Protein AF-A0A838MJJ7-F1 (afdb_monomer)

Sequence (107 aa):
MSKPLKLILILLTFGLLSLLSFNSALAAASSDAIAIRVIPNTEH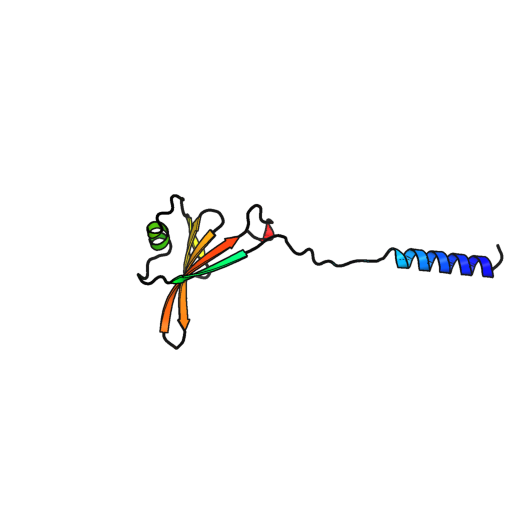YSAARWYAEQGFSGSPQSLIVDGYEAVRDGRTVYVNAANIADNNLYVNIYLISYNQDPEQATI

pLDDT: mean 88.51, std 13.78, range [54.22, 98.81]

Secondary structure (DSSP, 8-state):
--HHHHHHHHHHHHHHHHHT-------------EEEEEEE-TT---HHHHHHHTT--S-PEEEEETTEEEEEETTEEEEEEEEEETTEEEEEEEEEEE-SS--TTT-

Nearest PDB structures (foldseek):
  7ycx-assembly1_K  TM=5.211E-01  e=1.151E-01  Homo sapiens
  4yom-assembly1_A  TM=3.850E-01  e=1.589E+00  Mus musculus
  6l7w-assembly2_B  TM=3.581E-01  e=3.105E+00  Trypanosoma cruzi strain CL Brener
  6l7y-assembly1_A  TM=3.370E-01  e=4.341E+00  Trypanosoma cruzi strain CL Brener

Solvent-accessible surface area (backbone atoms only — not comparable to full-atom values): 6575 Å² total; per-residue (Å²): 133,60,74,70,60,56,53,54,52,53,52,52,52,53,53,56,55,58,73,71,62,78,78,75,81,67,73,80,74,70,89,66,47,77,49,77,48,81,42,82,32,90,83,66,54,55,28,64,55,49,50,56,75,70,69,63,89,74,81,65,42,80,49,74,55,97,87,27,50,21,25,34,46,91,60,33,36,35,33,38,40,80,43,78,56,95,94,38,83,45,46,29,34,38,38,42,33,51,51,84,88,58,57,81,90,78,110

Radius of gyration: 27.96 Å; Cα contacts (8 Å, |Δi|>4): 138; chains: 1; bounding box: 74×37×60 Å

Mean predicted aligned error: 10.83 Å

Structure (mmCIF, N/CA/C/O backbone):
data_AF-A0A838MJJ7-F1
#
_entry.id   AF-A0A838MJJ7-F1
#
loop_
_atom_site.group_PDB
_atom_site.id
_atom_site.type_symbol
_atom_site.label_atom_id
_atom_site.label_alt_id
_atom_site.label_comp_id
_atom_site.label_asym_id
_atom_site.label_entity_id
_atom_site.label_seq_id
_atom_site.pdbx_PDB_ins_code
_atom_site.Cartn_x
_atom_site.Cartn_y
_atom_site.Cartn_z
_atom_site.occupancy
_atom_site.B_iso_or_equiv
_atom_site.auth_seq_id
_atom_site.auth_comp_id
_atom_site.auth_asym_id
_atom_site.auth_atom_id
_atom_site.pdbx_PDB_model_num
ATOM 1 N N . MET A 1 1 ? -60.020 -17.316 42.723 1.00 60.31 1 MET A N 1
ATOM 2 C CA . MET A 1 1 ? -59.820 -17.137 41.266 1.00 60.31 1 MET A CA 1
ATOM 3 C C . MET A 1 1 ? -60.220 -18.420 40.550 1.00 60.31 1 MET A C 1
ATOM 5 O O . MET A 1 1 ? -59.687 -19.468 40.903 1.00 60.31 1 MET A O 1
ATOM 9 N N . SER A 1 2 ? -61.183 -18.368 39.626 1.00 76.19 2 SER A N 1
ATOM 10 C CA . SER A 1 2 ? -61.658 -19.558 38.908 1.00 76.19 2 SER A CA 1
ATOM 11 C C . SER A 1 2 ? -60.554 -20.102 37.986 1.00 76.19 2 SER A C 1
ATOM 13 O O . SER A 1 2 ? -59.749 -19.339 37.452 1.00 76.19 2 SER A O 1
ATOM 15 N N . LYS A 1 3 ? -60.486 -21.431 37.817 1.00 73.50 3 LYS A N 1
ATOM 16 C CA . LYS A 1 3 ? -59.509 -22.105 36.939 1.00 73.50 3 LYS A CA 1
ATOM 17 C C . LYS A 1 3 ? -59.355 -21.467 35.538 1.00 73.50 3 LYS A C 1
ATOM 19 O O . LYS A 1 3 ? -58.205 -21.309 35.132 1.00 73.50 3 LYS A O 1
ATOM 24 N N . PRO A 1 4 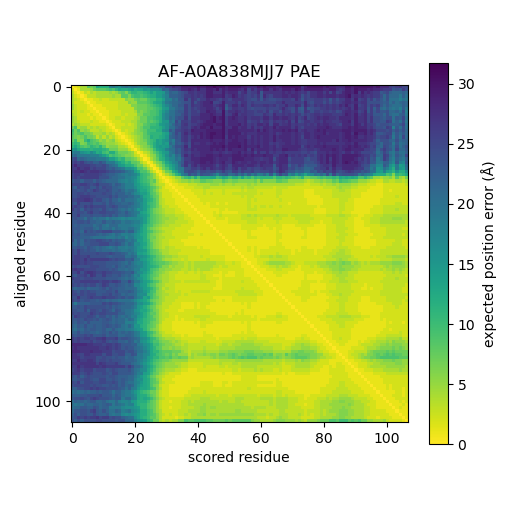? -60.420 -21.031 34.829 1.00 77.19 4 PRO A N 1
ATOM 25 C CA . PRO A 1 4 ? -60.253 -20.403 33.513 1.00 77.19 4 PRO A CA 1
ATOM 26 C C . PRO A 1 4 ? -59.538 -19.046 33.573 1.00 77.19 4 PRO A C 1
ATOM 28 O O . PRO A 1 4 ? -58.768 -18.719 32.675 1.00 77.19 4 PRO A O 1
ATOM 31 N N . LEU A 1 5 ? -59.713 -18.280 34.655 1.00 75.38 5 LEU A N 1
ATOM 32 C CA . LEU A 1 5 ? -59.125 -16.945 34.783 1.00 75.38 5 LEU A CA 1
ATOM 33 C C . LEU A 1 5 ? -57.603 -16.997 35.002 1.00 75.38 5 LEU A C 1
ATOM 35 O O . LEU A 1 5 ? -56.878 -16.130 34.525 1.00 75.38 5 LEU A O 1
ATOM 39 N N . LYS A 1 6 ? -57.099 -18.051 35.663 1.00 75.56 6 LYS A N 1
ATOM 40 C CA . LYS A 1 6 ? -55.650 -18.289 35.795 1.00 75.56 6 LYS A CA 1
ATOM 41 C C . LYS A 1 6 ? -55.005 -18.667 34.460 1.00 75.56 6 LYS A C 1
ATOM 43 O O . LYS A 1 6 ? -53.897 -18.225 34.186 1.00 75.56 6 LYS A O 1
ATOM 48 N N . LEU A 1 7 ? -55.696 -19.457 33.636 1.00 75.38 7 LEU A N 1
ATOM 49 C CA . LEU A 1 7 ? -55.178 -19.914 32.345 1.00 75.38 7 LEU A CA 1
ATOM 50 C C . LEU A 1 7 ? -55.050 -18.756 31.344 1.00 75.38 7 LEU A C 1
ATOM 52 O O . LEU A 1 7 ? -54.034 -18.638 30.666 1.00 75.38 7 LEU A O 1
ATOM 56 N N . ILE A 1 8 ? -56.044 -17.864 31.318 1.00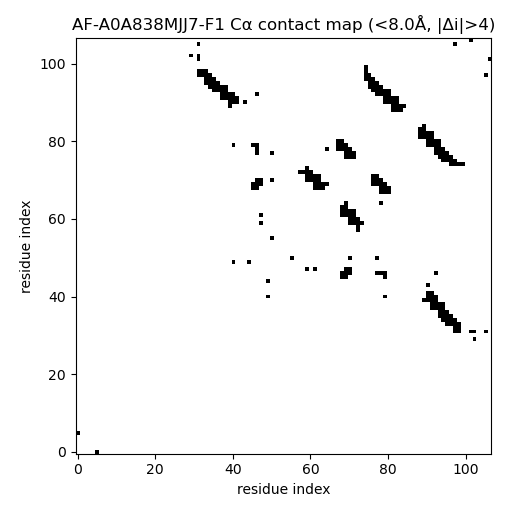 78.44 8 ILE A N 1
ATOM 57 C CA . ILE A 1 8 ? -56.029 -16.652 30.487 1.00 78.44 8 ILE A CA 1
ATOM 58 C C . ILE A 1 8 ? -54.895 -15.712 30.905 1.00 78.44 8 ILE A C 1
ATOM 60 O O . ILE A 1 8 ? -54.185 -15.195 30.048 1.00 78.44 8 ILE A O 1
ATOM 64 N N . LEU A 1 9 ? -54.681 -15.530 32.213 1.00 74.50 9 LEU A N 1
ATOM 65 C CA . LEU A 1 9 ? -53.610 -14.671 32.713 1.00 74.50 9 LEU A CA 1
ATOM 66 C C . LEU A 1 9 ? -52.222 -15.223 32.355 1.00 74.50 9 LEU A C 1
ATOM 68 O O . LEU A 1 9 ? -51.368 -14.460 31.920 1.00 74.50 9 LEU A O 1
ATOM 72 N N . ILE A 1 10 ? -52.024 -16.542 32.461 1.00 78.38 10 ILE A N 1
ATOM 73 C CA . ILE A 1 10 ? -50.769 -17.207 32.079 1.00 78.38 10 ILE A CA 1
ATOM 74 C C . ILE A 1 10 ? -50.495 -17.028 30.579 1.00 78.38 10 ILE A C 1
ATOM 76 O O . ILE A 1 10 ? -49.385 -16.653 30.206 1.00 78.38 10 ILE A O 1
ATOM 80 N N . LEU A 1 11 ? -51.505 -17.219 29.725 1.00 76.75 1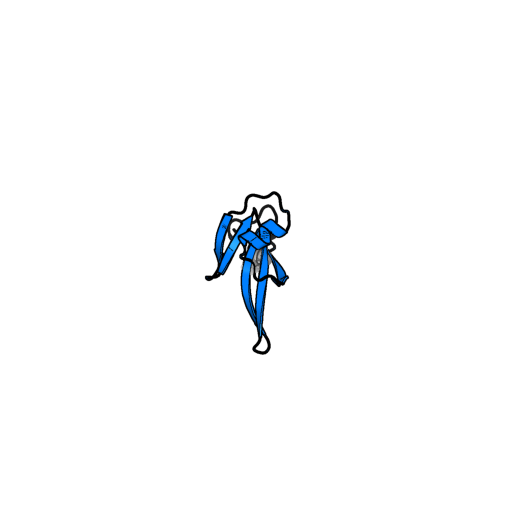1 LEU A N 1
ATOM 81 C CA . LEU A 1 11 ? -51.378 -17.037 28.274 1.00 76.75 11 LEU A CA 1
ATOM 82 C C . LEU A 1 11 ? -51.085 -15.578 27.890 1.00 76.75 11 LEU A C 1
ATOM 84 O O . LEU A 1 11 ? -50.242 -15.338 27.030 1.00 76.75 11 LEU A O 1
ATOM 88 N N . LEU A 1 12 ? -51.710 -14.607 28.564 1.00 77.44 12 LEU A N 1
ATOM 89 C CA . LEU A 1 12 ? -51.427 -13.178 28.381 1.00 77.44 12 LEU A CA 1
ATOM 90 C C . LEU A 1 12 ? -50.001 -12.820 28.803 1.00 77.44 12 LEU A C 1
ATOM 92 O O . LEU A 1 12 ? -49.315 -12.108 28.076 1.00 77.44 12 LEU A O 1
ATOM 96 N N . THR A 1 13 ? -49.526 -13.344 29.936 1.00 67.62 13 THR A N 1
ATOM 97 C CA . THR A 1 13 ? -48.148 -13.104 30.382 1.00 67.62 13 THR A CA 1
ATOM 98 C C . THR A 1 13 ? -47.119 -13.759 29.469 1.00 67.62 13 THR A C 1
ATOM 100 O O . THR A 1 13 ? -46.089 -13.153 29.202 1.00 67.62 13 THR A O 1
ATOM 103 N N . PHE A 1 14 ? -47.404 -14.952 28.937 1.00 64.88 14 PHE A N 1
ATOM 104 C CA . PHE A 1 14 ? -46.504 -15.656 28.022 1.00 64.88 14 PHE A CA 1
ATOM 105 C C . PHE A 1 14 ? -46.462 -14.979 26.643 1.00 64.88 14 PHE A C 1
ATOM 107 O O . PHE A 1 14 ? -45.389 -14.803 26.070 1.00 64.88 14 PHE A O 1
ATOM 114 N N . GLY A 1 15 ? -47.615 -14.510 26.151 1.00 67.06 15 GLY A N 1
ATOM 115 C CA . GLY A 1 15 ? -47.716 -13.702 24.935 1.00 67.06 15 GLY A CA 1
ATOM 116 C C . GLY A 1 15 ? -46.989 -12.360 25.061 1.00 67.06 15 GLY A C 1
ATOM 117 O O . GLY A 1 15 ? -46.223 -11.992 24.172 1.00 67.06 15 GLY A O 1
ATOM 118 N N . LEU A 1 16 ? -47.136 -11.667 26.195 1.00 65.62 16 LEU A N 1
ATOM 119 C CA . LEU A 1 16 ? -46.456 -10.395 26.453 1.00 65.62 16 LEU A CA 1
ATOM 120 C C . LEU A 1 16 ? -44.931 -10.561 26.599 1.00 65.62 16 LEU A C 1
ATOM 122 O O . LEU A 1 16 ? -44.184 -9.722 26.104 1.00 65.62 16 LEU A O 1
ATOM 126 N N . LEU A 1 17 ? -44.459 -11.662 27.200 1.00 60.56 17 LEU A N 1
ATOM 127 C CA . LEU A 1 17 ? -43.025 -11.981 27.288 1.00 60.56 17 LEU A CA 1
ATOM 128 C C . LEU A 1 17 ? -42.419 -12.315 25.913 1.00 60.56 17 LEU A C 1
ATOM 130 O O . LEU A 1 17 ? -41.278 -11.951 25.630 1.00 60.56 17 LEU A O 1
ATOM 134 N N . SER A 1 18 ? -43.190 -12.972 25.039 1.00 61.41 18 SER A N 1
ATOM 135 C CA . SER A 1 18 ? -42.743 -13.323 23.684 1.00 61.41 18 SER A CA 1
ATOM 136 C C . SER A 1 18 ? -42.612 -12.114 22.747 1.00 61.41 18 SER A C 1
ATOM 138 O O . SER A 1 18 ? -41.732 -12.102 21.891 1.00 61.41 18 SER A O 1
ATOM 140 N N . LEU A 1 19 ? -43.408 -11.056 22.955 1.00 57.50 19 LEU A N 1
ATOM 141 C CA . LEU A 1 19 ? -43.338 -9.808 22.179 1.00 57.50 19 LEU A CA 1
ATOM 142 C C . LEU A 1 19 ? -42.149 -8.907 22.563 1.00 57.50 19 LEU A C 1
ATOM 144 O O . LEU A 1 19 ? -41.795 -8.012 21.800 1.00 57.50 19 LEU A O 1
ATOM 148 N N . LEU A 1 20 ? -41.514 -9.147 23.715 1.00 58.97 20 LEU A N 1
ATOM 149 C CA . LEU A 1 20 ? -40.327 -8.411 24.177 1.00 58.97 20 LEU A CA 1
ATOM 150 C C . LEU A 1 20 ? -39.004 -9.016 23.675 1.00 58.97 20 LEU A C 1
ATOM 152 O O . LEU A 1 20 ? -37.941 -8.460 23.932 1.00 58.97 20 LEU A O 1
ATOM 156 N N . SER A 1 21 ? -39.053 -10.139 22.954 1.00 60.41 21 SER A N 1
ATOM 157 C CA . SER A 1 21 ? -37.870 -10.896 22.526 1.00 60.41 21 SER A CA 1
ATOM 158 C C . SER A 1 21 ? -37.553 -10.699 21.039 1.00 60.41 21 SER A C 1
ATOM 160 O O . SER A 1 21 ? -37.317 -11.662 20.314 1.00 60.41 21 SER A O 1
ATOM 162 N N . PHE A 1 22 ? -37.532 -9.453 20.560 1.00 60.00 22 PHE A N 1
ATOM 163 C CA . PHE A 1 22 ? -36.905 -9.135 19.274 1.00 60.00 22 PHE A CA 1
ATOM 164 C C . PHE A 1 22 ? -35.399 -8.970 19.484 1.00 60.00 22 PHE A C 1
ATOM 166 O O . PHE A 1 22 ? -34.885 -7.863 19.620 1.00 60.00 22 PHE A O 1
ATOM 173 N N . ASN A 1 23 ? -34.678 -10.092 19.517 1.00 61.12 23 ASN A N 1
ATOM 174 C CA . ASN A 1 23 ? -33.231 -10.070 19.335 1.00 61.12 23 ASN A CA 1
ATOM 175 C C . ASN A 1 23 ? -32.946 -9.830 17.854 1.00 61.12 23 ASN A C 1
ATOM 177 O O . ASN A 1 23 ? -32.777 -10.766 17.072 1.00 61.12 23 ASN A O 1
ATOM 181 N N . SER A 1 24 ? -32.907 -8.562 17.461 1.00 61.12 24 SER A N 1
ATOM 182 C CA . SER A 1 24 ? -32.247 -8.170 16.225 1.00 61.12 24 SER A CA 1
ATOM 183 C C . SER A 1 24 ? -30.762 -8.464 16.413 1.00 61.12 24 SER A C 1
ATOM 185 O O . SER A 1 24 ? -30.034 -7.648 16.974 1.00 61.12 24 SER A O 1
ATOM 187 N N . ALA A 1 25 ? -30.301 -9.633 15.971 1.00 61.03 25 ALA A N 1
ATOM 188 C CA . ALA A 1 25 ? -28.884 -9.865 15.728 1.00 61.03 25 ALA A CA 1
ATOM 189 C C . ALA A 1 25 ? -28.474 -9.015 14.516 1.00 61.03 25 ALA A C 1
ATOM 191 O O . ALA A 1 25 ? -28.256 -9.515 13.416 1.00 61.03 25 ALA A O 1
ATOM 192 N N . LEU A 1 26 ? -28.440 -7.696 14.705 1.00 58.38 26 LEU A N 1
ATOM 193 C CA . LEU A 1 26 ? -27.648 -6.823 13.867 1.00 58.38 26 LEU A CA 1
ATOM 194 C C . LEU A 1 26 ? -26.217 -7.250 14.165 1.00 58.38 26 LEU A C 1
ATOM 196 O O . LEU A 1 26 ? -25.697 -6.949 15.239 1.00 58.38 26 LEU A O 1
ATOM 200 N N . ALA A 1 27 ? -25.599 -8.011 13.259 1.00 54.22 27 ALA A N 1
ATOM 201 C CA . ALA A 1 27 ? -24.148 -8.016 13.197 1.00 54.22 27 ALA A CA 1
ATOM 202 C C . ALA A 1 27 ? -23.746 -6.541 13.259 1.00 54.22 27 ALA A C 1
ATOM 204 O O . ALA A 1 27 ? -24.222 -5.757 12.433 1.00 54.22 27 ALA A O 1
ATOM 205 N N . ALA A 1 28 ? -23.015 -6.142 14.301 1.00 58.47 28 ALA A N 1
ATOM 206 C CA . ALA A 1 28 ? -22.532 -4.780 14.399 1.00 58.47 28 ALA A CA 1
ATOM 207 C C . AL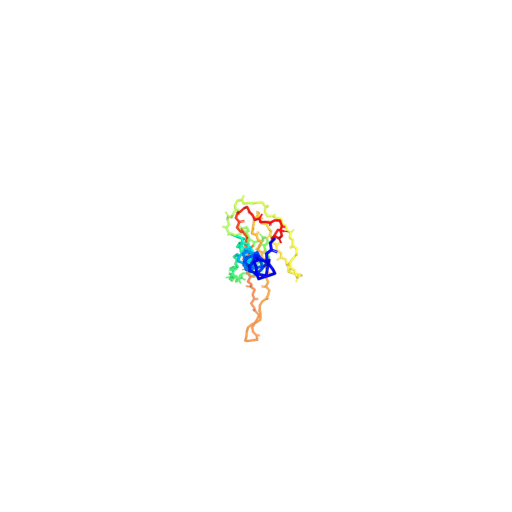A A 1 28 ? -21.638 -4.585 13.177 1.00 58.47 28 ALA A C 1
ATOM 209 O O . ALA A 1 28 ? -20.533 -5.119 13.119 1.00 58.47 28 ALA A O 1
ATOM 210 N N . ALA A 1 29 ? -22.180 -3.946 12.142 1.00 72.44 29 ALA A N 1
ATOM 211 C CA . ALA A 1 29 ? -21.398 -3.553 10.996 1.00 72.44 29 ALA A CA 1
ATOM 212 C C . ALA A 1 29 ? -20.388 -2.559 11.558 1.00 72.44 29 ALA A C 1
ATOM 214 O O . ALA A 1 29 ? -20.783 -1.477 11.996 1.00 72.44 29 ALA A O 1
ATOM 215 N N . SER A 1 30 ? -19.127 -2.983 11.651 1.00 84.06 30 SER A N 1
ATOM 216 C CA . SER A 1 30 ? -18.048 -2.078 12.021 1.00 84.06 30 SER A CA 1
ATOM 217 C C . SER A 1 30 ? -18.124 -0.860 11.105 1.00 84.06 30 SER A C 1
ATOM 219 O O . SER A 1 30 ? -18.393 -0.988 9.906 1.00 84.06 30 SER A O 1
ATOM 221 N N . SER A 1 31 ? -17.940 0.326 11.680 1.00 88.94 31 SER A N 1
ATOM 222 C CA . SER A 1 31 ? -17.849 1.559 10.896 1.00 88.94 31 SER A CA 1
ATOM 223 C C . SER A 1 31 ? -16.518 1.683 10.158 1.00 88.94 31 SER A C 1
ATOM 225 O O . SER A 1 31 ? -16.345 2.620 9.376 1.00 88.94 31 SER A O 1
ATOM 227 N N . ASP A 1 32 ? -15.584 0.769 10.416 1.00 94.69 32 ASP A N 1
ATOM 228 C CA . ASP A 1 32 ? -14.269 0.801 9.810 1.00 94.69 32 ASP A CA 1
ATOM 229 C C . ASP A 1 32 ? -14.323 0.522 8.313 1.00 94.69 32 ASP A C 1
ATOM 231 O O . ASP A 1 32 ? -15.129 -0.255 7.795 1.00 94.69 32 ASP A O 1
ATOM 235 N N . ALA A 1 33 ? -13.413 1.176 7.605 1.00 94.81 33 ALA A N 1
ATOM 236 C CA . ALA A 1 33 ? -13.260 1.061 6.173 1.00 94.81 33 ALA A CA 1
ATOM 237 C C . ALA A 1 33 ? -11.789 0.853 5.832 1.00 94.81 33 ALA A C 1
ATOM 239 O O . ALA A 1 33 ? -10.918 1.581 6.309 1.00 94.81 33 ALA A O 1
ATOM 240 N N . ILE A 1 34 ? -11.539 -0.103 4.940 1.00 96.12 34 ILE A N 1
ATOM 241 C CA . ILE A 1 34 ? -10.227 -0.345 4.343 1.00 96.12 34 ILE A CA 1
ATOM 242 C C . ILE A 1 34 ? -10.305 0.022 2.864 1.00 96.12 34 ILE A C 1
ATOM 244 O O . ILE A 1 34 ? -11.156 -0.485 2.131 1.00 96.12 34 ILE A O 1
ATOM 248 N N . ALA A 1 35 ? -9.406 0.893 2.417 1.00 97.69 35 ALA A N 1
ATOM 249 C CA . ALA A 1 35 ? -9.228 1.219 1.012 1.00 97.69 35 ALA A CA 1
ATOM 250 C C . ALA A 1 35 ? -7.999 0.496 0.455 1.00 97.69 35 ALA A C 1
ATOM 252 O O . ALA A 1 35 ? -6.946 0.446 1.093 1.00 97.69 35 ALA A O 1
ATOM 253 N N . ILE A 1 36 ? -8.133 -0.035 -0.763 1.00 97.69 36 ILE A N 1
ATOM 254 C CA . ILE A 1 36 ? -7.035 -0.654 -1.506 1.00 97.69 36 ILE A CA 1
ATOM 255 C C . ILE A 1 36 ? -6.942 0.001 -2.879 1.00 97.69 36 ILE A C 1
ATOM 257 O O . ILE A 1 36 ? -7.928 0.075 -3.614 1.00 97.69 36 ILE A O 1
ATOM 261 N N . ARG A 1 37 ? -5.742 0.452 -3.242 1.00 97.94 37 ARG A N 1
ATOM 262 C CA . ARG A 1 37 ? -5.423 0.949 -4.583 1.00 97.94 37 ARG A CA 1
ATOM 263 C C . ARG A 1 37 ? -4.158 0.276 -5.095 1.00 97.94 37 ARG A C 1
ATOM 265 O O . ARG A 1 37 ? -3.174 0.184 -4.372 1.00 97.94 37 ARG A O 1
ATOM 272 N N . VAL A 1 38 ? -4.178 -0.141 -6.356 1.00 97.38 38 VAL A N 1
ATOM 273 C CA . VAL A 1 38 ? -3.013 -0.708 -7.046 1.00 97.38 38 VAL A CA 1
ATOM 274 C C . VAL A 1 38 ? -2.486 0.326 -8.033 1.00 97.38 38 VAL A C 1
ATOM 276 O O . VAL A 1 38 ? -3.258 0.888 -8.813 1.00 97.38 38 VAL A O 1
ATOM 279 N N . ILE A 1 39 ? -1.187 0.610 -7.971 1.00 97.50 39 ILE A N 1
ATOM 280 C CA . ILE A 1 39 ? -0.514 1.569 -8.850 1.00 97.50 39 ILE A CA 1
ATOM 281 C C . ILE A 1 39 ? 0.693 0.882 -9.501 1.00 97.50 39 ILE A C 1
ATOM 283 O O . ILE A 1 39 ? 1.437 0.203 -8.793 1.00 97.50 39 ILE A O 1
ATOM 287 N N . PRO A 1 40 ? 0.933 1.070 -10.811 1.00 96.81 40 PRO A N 1
ATOM 288 C CA . PRO A 1 40 ? 2.135 0.564 -11.463 1.00 96.81 40 PRO A CA 1
ATOM 289 C C . PRO A 1 40 ? 3.425 1.070 -10.814 1.00 96.81 40 PRO A C 1
ATOM 291 O O . PRO A 1 40 ? 3.546 2.248 -10.475 1.00 96.81 40 PRO A O 1
ATOM 294 N N . ASN A 1 41 ? 4.414 0.185 -10.706 1.00 97.56 41 ASN A N 1
ATOM 295 C CA . ASN A 1 41 ? 5.785 0.517 -10.334 1.00 97.56 41 ASN A CA 1
ATOM 296 C C . ASN A 1 41 ? 6.703 0.293 -11.545 1.00 97.56 41 ASN A C 1
ATOM 298 O O . ASN A 1 41 ? 7.494 -0.648 -11.570 1.00 97.56 41 ASN A O 1
ATOM 302 N N . THR A 1 42 ? 6.539 1.116 -12.587 1.00 95.00 42 THR A N 1
ATOM 303 C CA . THR A 1 42 ? 7.204 0.930 -13.894 1.00 95.00 42 THR A CA 1
ATOM 304 C C . THR A 1 42 ? 8.724 0.957 -13.806 1.00 95.00 42 THR A C 1
ATOM 306 O O . THR A 1 42 ? 9.390 0.251 -14.551 1.00 95.00 42 THR A O 1
ATOM 309 N N . GLU A 1 43 ? 9.264 1.722 -12.859 1.00 96.88 43 GLU A N 1
ATOM 310 C CA . GLU A 1 43 ? 10.706 1.833 -12.622 1.00 96.88 43 GLU A CA 1
ATOM 311 C C . GLU A 1 43 ? 11.249 0.740 -11.688 1.00 96.88 43 GLU A C 1
ATOM 313 O O . GLU A 1 43 ? 12.434 0.735 -11.354 1.00 96.88 43 GLU A O 1
ATOM 318 N N . HIS A 1 44 ? 10.387 -0.180 -11.237 1.00 96.06 44 HIS A N 1
ATOM 319 C CA . HIS A 1 44 ? 10.730 -1.284 -10.338 1.00 96.06 44 HIS A CA 1
ATOM 320 C C . HIS A 1 44 ? 11.424 -0.831 -9.042 1.00 96.06 44 HIS A C 1
ATOM 322 O O . HIS A 1 44 ? 12.306 -1.508 -8.510 1.00 96.06 44 HIS A O 1
ATOM 328 N N . TYR A 1 45 ? 11.035 0.330 -8.517 1.00 97.94 45 TYR A N 1
ATOM 329 C CA . TYR A 1 45 ? 11.606 0.874 -7.291 1.00 97.94 45 TYR A CA 1
ATOM 330 C C . TYR A 1 45 ? 11.266 0.016 -6.070 1.00 97.94 45 TYR A C 1
ATOM 332 O O . TYR A 1 45 ? 10.209 -0.606 -6.007 1.00 97.94 45 TYR A O 1
ATOM 340 N N . SER A 1 46 ? 12.133 0.021 -5.054 1.00 97.81 46 SER A N 1
ATOM 341 C CA . SER A 1 46 ? 11.741 -0.475 -3.729 1.00 97.81 46 SER A CA 1
ATOM 342 C C . SER A 1 46 ? 10.596 0.372 -3.165 1.00 97.81 46 SER A C 1
ATOM 344 O O . SER A 1 46 ? 10.411 1.522 -3.573 1.00 97.81 46 SER A O 1
ATOM 346 N N . ALA A 1 47 ? 9.853 -0.152 -2.186 1.00 98.44 47 ALA A N 1
ATOM 347 C CA . ALA A 1 47 ? 8.739 0.580 -1.575 1.00 98.44 47 ALA A CA 1
ATOM 348 C C . ALA A 1 47 ? 9.178 1.945 -1.011 1.00 98.44 47 ALA A C 1
ATOM 350 O O . ALA A 1 47 ? 8.525 2.961 -1.249 1.00 98.44 47 ALA A O 1
ATOM 351 N N . ALA A 1 48 ? 10.326 1.984 -0.324 1.00 98.19 48 ALA A N 1
ATOM 352 C CA . ALA A 1 48 ? 10.874 3.211 0.249 1.00 98.19 48 ALA A CA 1
ATOM 353 C C . ALA A 1 48 ? 11.270 4.236 -0.823 1.00 98.19 48 ALA A C 1
ATOM 355 O O . ALA A 1 48 ? 10.976 5.423 -0.678 1.00 98.19 48 ALA A O 1
ATOM 356 N N . ARG A 1 49 ? 11.897 3.786 -1.919 1.00 98.19 49 ARG A N 1
ATOM 357 C CA . ARG A 1 49 ? 12.246 4.678 -3.028 1.00 98.19 49 ARG A CA 1
ATOM 358 C C . ARG A 1 49 ? 10.994 5.188 -3.733 1.00 98.19 49 ARG A C 1
ATOM 360 O O . ARG A 1 49 ? 10.878 6.389 -3.923 1.00 98.19 49 ARG A O 1
ATOM 367 N N . TRP A 1 50 ? 10.046 4.312 -4.067 1.00 98.38 50 TRP A N 1
ATOM 368 C CA . TRP A 1 50 ? 8.796 4.720 -4.711 1.00 98.38 50 TRP A CA 1
ATOM 369 C C . TRP A 1 50 ? 8.047 5.772 -3.886 1.00 98.38 50 TRP A C 1
ATOM 371 O O . TRP A 1 50 ? 7.577 6.760 -4.447 1.00 98.38 50 TRP A O 1
ATOM 381 N N . TYR A 1 51 ? 7.986 5.588 -2.561 1.00 98.38 51 TYR A N 1
ATOM 382 C CA . TYR A 1 51 ? 7.381 6.543 -1.633 1.00 98.38 51 TYR A CA 1
ATOM 383 C C . TYR A 1 51 ? 8.078 7.911 -1.685 1.00 98.38 51 TYR A C 1
ATOM 385 O O . TYR A 1 51 ? 7.407 8.937 -1.773 1.00 98.38 51 TYR A O 1
ATOM 393 N N . ALA A 1 52 ? 9.415 7.934 -1.676 1.00 97.62 52 ALA A N 1
ATOM 394 C CA . ALA A 1 52 ? 10.188 9.175 -1.753 1.00 97.62 52 ALA A CA 1
ATOM 395 C C . ALA A 1 52 ? 9.945 9.938 -3.069 1.00 97.62 52 ALA A C 1
ATOM 397 O O . ALA A 1 52 ? 9.810 11.160 -3.056 1.00 97.62 52 ALA A O 1
ATOM 398 N N . GLU A 1 53 ? 9.811 9.222 -4.189 1.00 97.88 53 GLU A N 1
ATOM 399 C CA . GLU A 1 53 ? 9.526 9.806 -5.511 1.00 97.88 53 GLU A CA 1
ATOM 400 C C . GLU A 1 53 ? 8.127 10.444 -5.599 1.00 97.88 53 GLU A C 1
ATOM 402 O O . GLU A 1 53 ? 7.886 11.272 -6.473 1.00 97.88 53 GLU A O 1
ATOM 407 N N . GLN A 1 54 ? 7.205 10.122 -4.680 1.00 96.94 54 GLN A N 1
ATOM 408 C CA . GLN A 1 54 ? 5.898 10.792 -4.623 1.00 96.94 54 GLN A CA 1
ATOM 409 C C . GLN A 1 54 ? 5.981 12.222 -4.062 1.00 96.94 54 GLN A C 1
ATOM 411 O O . GLN A 1 54 ? 4.998 12.961 -4.121 1.00 96.94 54 GLN A O 1
ATOM 416 N N . GLY A 1 55 ? 7.122 12.620 -3.487 1.00 96.56 55 GLY A N 1
ATOM 417 C CA . GLY A 1 55 ? 7.289 13.934 -2.862 1.00 96.56 55 GLY A CA 1
ATOM 418 C C . GLY A 1 55 ? 6.516 14.097 -1.548 1.00 96.56 55 GLY A C 1
ATOM 419 O O . GLY A 1 55 ? 6.224 15.221 -1.139 1.00 96.56 55 GLY A O 1
ATOM 420 N N . PHE A 1 56 ? 6.161 12.994 -0.884 1.00 96.75 56 PHE A N 1
ATOM 421 C CA . PHE A 1 56 ? 5.510 13.031 0.423 1.00 96.75 56 PHE A CA 1
ATOM 422 C C . PHE A 1 56 ? 6.470 13.526 1.509 1.00 96.75 56 PHE A C 1
ATOM 424 O O . PHE A 1 56 ? 7.647 13.177 1.528 1.00 96.75 56 PHE A O 1
ATOM 431 N N . SER A 1 57 ? 5.949 14.307 2.455 1.00 95.81 57 SER A N 1
ATOM 432 C CA . SER A 1 57 ? 6.724 14.878 3.566 1.00 95.81 57 SER A CA 1
ATOM 433 C C . SER A 1 57 ? 6.684 14.042 4.851 1.00 95.81 57 SER A C 1
ATOM 435 O O . SER A 1 57 ? 7.113 14.520 5.899 1.00 95.81 57 SER A O 1
ATOM 437 N N . GLY A 1 58 ? 6.091 12.846 4.805 1.00 96.06 58 GLY A N 1
ATOM 438 C CA . GLY A 1 58 ? 5.994 11.945 5.954 1.00 96.06 58 GLY A CA 1
ATOM 439 C C . GLY A 1 58 ? 7.310 11.242 6.292 1.00 96.06 58 GLY A C 1
ATOM 440 O O . GLY A 1 58 ? 8.306 11.377 5.580 1.00 96.06 58 GLY A O 1
ATOM 441 N N . SER A 1 59 ? 7.292 10.447 7.360 1.00 96.75 59 SER A N 1
ATOM 442 C CA . SER A 1 59 ? 8.464 9.719 7.870 1.00 96.75 59 SER A CA 1
ATOM 443 C C . SER A 1 59 ? 8.188 8.214 7.854 1.00 96.75 59 SER A C 1
ATOM 445 O O . SER A 1 59 ? 7.858 7.643 8.897 1.00 96.75 59 SER A O 1
ATOM 447 N N . PRO A 1 60 ? 8.273 7.566 6.679 1.00 98.12 60 PRO A N 1
ATOM 448 C CA . PRO A 1 60 ? 7.869 6.179 6.519 1.00 98.12 60 PRO A CA 1
ATOM 449 C C . PRO A 1 60 ? 8.725 5.224 7.356 1.00 98.12 60 PRO A C 1
ATOM 451 O O . PRO A 1 60 ? 9.945 5.366 7.449 1.00 98.12 60 PRO A O 1
ATOM 454 N N . GLN A 1 61 ? 8.085 4.195 7.904 1.00 98.50 61 GLN A N 1
ATOM 455 C CA . GLN A 1 61 ? 8.744 3.074 8.568 1.00 98.50 61 GLN A CA 1
ATOM 456 C C . GLN A 1 61 ? 8.750 1.849 7.659 1.00 98.50 61 GLN A C 1
ATOM 458 O O . GLN A 1 61 ? 7.705 1.453 7.143 1.00 98.50 61 GLN A O 1
ATOM 463 N N . SER A 1 62 ? 9.913 1.225 7.484 1.00 98.38 62 SER A N 1
ATOM 464 C CA . SER A 1 62 ? 10.028 -0.024 6.730 1.00 98.38 62 SER A CA 1
ATOM 465 C C . SER A 1 62 ? 9.372 -1.187 7.474 1.00 98.38 62 SER A C 1
ATOM 467 O O . SER A 1 62 ? 9.509 -1.318 8.690 1.00 98.38 62 SER A O 1
ATOM 469 N N . LEU A 1 63 ? 8.700 -2.059 6.728 1.00 98.31 63 LEU A N 1
ATOM 470 C CA . LEU A 1 63 ? 8.113 -3.301 7.225 1.00 98.31 63 LEU A CA 1
ATOM 471 C C . LEU A 1 63 ? 8.066 -4.356 6.115 1.00 98.31 63 LEU A C 1
ATOM 473 O O . LEU A 1 63 ? 8.265 -4.047 4.941 1.00 98.31 63 LEU A O 1
ATOM 477 N N . ILE A 1 64 ? 7.781 -5.599 6.501 1.00 98.19 64 ILE A N 1
ATOM 478 C CA . ILE A 1 64 ? 7.533 -6.705 5.574 1.00 98.19 64 ILE A CA 1
ATOM 479 C C . ILE A 1 64 ? 6.056 -7.086 5.652 1.00 98.19 64 ILE A C 1
ATOM 481 O O . ILE A 1 64 ? 5.525 -7.275 6.746 1.00 98.19 64 ILE A O 1
ATOM 485 N N . VAL A 1 65 ? 5.407 -7.214 4.496 1.00 97.50 65 VAL A N 1
ATOM 486 C CA . VAL A 1 65 ? 4.017 -7.666 4.368 1.00 97.50 65 VAL A CA 1
ATOM 487 C C . VAL A 1 65 ? 4.007 -8.900 3.483 1.00 97.50 65 VAL A C 1
ATOM 489 O O . VAL A 1 65 ? 4.320 -8.804 2.303 1.00 97.50 65 VAL A O 1
ATOM 492 N N . ASP A 1 66 ? 3.685 -10.058 4.058 1.00 96.00 66 ASP A N 1
ATOM 493 C CA . ASP A 1 66 ? 3.632 -11.339 3.334 1.00 96.00 66 ASP A CA 1
ATOM 494 C C . ASP A 1 66 ? 4.897 -11.633 2.494 1.00 96.00 66 ASP A C 1
ATOM 496 O O . ASP A 1 66 ? 4.844 -12.081 1.353 1.00 96.00 66 ASP A O 1
ATOM 500 N N . GLY A 1 67 ? 6.070 -11.297 3.043 1.00 97.06 67 GLY A N 1
ATOM 501 C CA . GLY A 1 67 ? 7.365 -11.469 2.372 1.00 97.06 67 GLY A CA 1
ATOM 502 C C . GLY A 1 67 ? 7.763 -10.347 1.405 1.00 97.06 67 GLY A C 1
ATOM 503 O O . GLY A 1 67 ? 8.896 -10.346 0.930 1.00 97.06 67 GLY A O 1
ATOM 504 N N . TYR A 1 68 ? 6.891 -9.369 1.155 1.00 98.00 68 TYR A N 1
ATOM 505 C CA . TYR A 1 68 ? 7.180 -8.211 0.311 1.00 98.00 68 TYR A CA 1
ATOM 506 C C . TYR A 1 68 ? 7.660 -7.011 1.125 1.00 98.00 68 TYR A C 1
ATOM 508 O O . TYR A 1 68 ? 7.156 -6.729 2.216 1.00 98.00 68 TYR A O 1
ATOM 516 N N . GLU A 1 69 ? 8.617 -6.272 0.567 1.00 98.19 69 GLU A N 1
ATOM 517 C CA . GLU A 1 69 ? 9.065 -5.009 1.144 1.00 98.19 69 GLU A CA 1
ATOM 518 C C . GLU A 1 69 ? 7.957 -3.958 1.077 1.00 98.19 69 GLU A C 1
ATOM 520 O O . GLU A 1 69 ? 7.313 -3.756 0.043 1.00 98.19 69 GLU A O 1
ATOM 525 N N . ALA A 1 70 ? 7.771 -3.244 2.181 1.00 98.81 70 ALA A N 1
ATOM 526 C CA . ALA A 1 70 ? 6.789 -2.188 2.289 1.00 98.81 70 ALA A CA 1
ATOM 527 C C . ALA A 1 70 ? 7.320 -1.016 3.115 1.00 98.81 70 ALA A C 1
ATOM 529 O O . ALA A 1 70 ? 8.289 -1.130 3.872 1.00 98.81 70 ALA A O 1
ATOM 530 N N . VAL A 1 71 ? 6.621 0.109 3.008 1.00 98.81 71 VAL A N 1
ATOM 531 C CA . VAL A 1 71 ? 6.718 1.201 3.975 1.00 98.81 71 VAL A CA 1
ATOM 532 C C . VAL A 1 71 ? 5.345 1.554 4.525 1.00 98.81 71 VAL A C 1
ATOM 534 O O . VAL A 1 71 ? 4.346 1.460 3.817 1.00 98.81 71 VAL A O 1
ATOM 537 N N . ARG A 1 72 ? 5.282 1.960 5.790 1.00 98.56 72 ARG A N 1
ATOM 538 C CA . ARG A 1 72 ? 4.079 2.487 6.433 1.00 98.56 72 ARG A CA 1
ATOM 539 C C . ARG A 1 72 ? 4.307 3.942 6.791 1.00 98.56 72 ARG A C 1
ATOM 541 O O . ARG A 1 72 ? 5.287 4.254 7.461 1.00 98.56 72 ARG A O 1
ATOM 548 N N . ASP A 1 73 ? 3.373 4.799 6.405 1.00 98.50 73 ASP A N 1
ATOM 549 C CA . ASP A 1 73 ? 3.282 6.154 6.937 1.00 98.50 73 ASP A CA 1
ATOM 550 C C . ASP A 1 73 ? 1.855 6.414 7.425 1.00 98.50 73 ASP A C 1
ATOM 552 O O . ASP A 1 73 ? 0.881 6.290 6.674 1.00 98.50 73 ASP A O 1
ATOM 556 N N . GLY A 1 74 ? 1.727 6.698 8.721 1.00 96.94 74 GLY A N 1
ATOM 557 C CA . GLY A 1 74 ? 0.443 6.806 9.406 1.00 96.94 74 GLY A CA 1
ATOM 558 C C . GLY A 1 74 ? -0.460 5.587 9.179 1.00 96.94 74 GLY A C 1
ATOM 559 O O . GLY A 1 74 ? -0.120 4.460 9.541 1.00 96.94 74 GLY A O 1
ATOM 560 N N . ARG A 1 75 ? -1.629 5.833 8.578 1.00 97.19 75 ARG A N 1
ATOM 561 C CA . ARG A 1 75 ? -2.684 4.834 8.337 1.00 97.19 75 ARG A CA 1
ATOM 562 C C . ARG A 1 75 ? -2.579 4.124 6.987 1.00 97.19 75 ARG A C 1
ATOM 564 O O . ARG A 1 75 ? -3.519 3.434 6.607 1.00 97.19 75 ARG A O 1
ATOM 571 N N . THR A 1 76 ? -1.482 4.309 6.255 1.00 98.50 76 THR A N 1
ATOM 572 C CA . THR A 1 76 ? -1.304 3.738 4.915 1.00 98.50 76 THR A CA 1
ATOM 573 C C . THR A 1 76 ? -0.039 2.898 4.852 1.00 98.50 76 THR A C 1
ATOM 575 O O . THR A 1 76 ? 1.038 3.334 5.260 1.00 98.50 76 THR A O 1
ATOM 578 N N . VAL A 1 77 ? -0.168 1.697 4.301 1.00 98.62 77 VAL A N 1
ATOM 579 C CA . VAL A 1 77 ? 0.938 0.806 3.956 1.00 98.62 77 VAL A CA 1
ATOM 580 C C . VAL A 1 77 ? 1.084 0.773 2.438 1.00 98.62 77 VAL A C 1
ATOM 582 O O . VAL A 1 77 ? 0.104 0.595 1.719 1.00 98.62 77 VAL A O 1
ATOM 585 N N . TYR A 1 78 ? 2.314 0.941 1.964 1.00 98.69 78 TYR A N 1
ATOM 586 C CA . TYR A 1 78 ? 2.708 0.924 0.560 1.00 98.69 78 TYR A CA 1
ATOM 587 C C . TYR A 1 78 ? 3.561 -0.323 0.330 1.00 98.69 78 TYR A C 1
ATOM 589 O O . TYR A 1 78 ? 4.725 -0.355 0.729 1.00 98.69 78 TYR A O 1
ATOM 597 N N . VAL A 1 79 ? 2.978 -1.365 -0.261 1.00 98.75 79 VAL A N 1
ATOM 598 C CA . VAL A 1 79 ? 3.632 -2.667 -0.461 1.00 98.75 79 VAL A CA 1
ATOM 599 C C . VAL A 1 79 ? 4.125 -2.783 -1.895 1.00 98.75 79 VAL A C 1
ATOM 601 O O . VAL A 1 79 ? 3.331 -2.638 -2.821 1.00 98.75 79 VAL A O 1
ATOM 604 N N . ASN A 1 80 ? 5.411 -3.073 -2.083 1.00 98.50 80 ASN A N 1
ATOM 605 C CA . ASN A 1 80 ? 5.979 -3.363 -3.395 1.00 98.50 80 ASN A CA 1
ATOM 606 C C . ASN A 1 80 ? 5.807 -4.848 -3.722 1.00 98.50 80 ASN A C 1
ATOM 608 O O . ASN A 1 80 ? 6.598 -5.676 -3.272 1.00 98.50 80 ASN A O 1
ATOM 612 N N . ALA A 1 81 ? 4.763 -5.180 -4.480 1.00 97.50 81 ALA A N 1
ATOM 613 C CA . ALA A 1 81 ? 4.379 -6.557 -4.758 1.00 97.50 81 ALA A CA 1
ATOM 614 C C . ALA A 1 81 ? 4.539 -6.918 -6.237 1.00 97.50 81 ALA A C 1
ATOM 616 O O . ALA A 1 81 ? 4.339 -6.099 -7.139 1.00 97.50 81 ALA A O 1
ATOM 617 N N . ALA A 1 82 ? 4.880 -8.183 -6.468 1.00 94.75 82 ALA A N 1
ATOM 618 C CA . ALA A 1 82 ? 4.917 -8.775 -7.792 1.00 94.75 82 ALA A CA 1
ATOM 619 C C . ALA A 1 82 ? 3.539 -9.338 -8.164 1.00 94.75 82 ALA A C 1
ATOM 621 O O . ALA A 1 82 ? 2.869 -9.982 -7.358 1.00 94.75 82 ALA A O 1
ATOM 622 N N . ASN A 1 83 ? 3.137 -9.141 -9.413 1.00 92.88 83 ASN A N 1
ATOM 623 C CA . ASN A 1 83 ? 1.891 -9.637 -9.976 1.00 92.88 83 ASN A CA 1
ATOM 624 C C . ASN A 1 83 ? 2.176 -10.472 -11.210 1.00 92.88 83 ASN A C 1
ATOM 626 O O . ASN A 1 83 ? 3.006 -10.098 -12.031 1.00 92.88 83 ASN A O 1
ATOM 630 N N . ILE A 1 84 ? 1.442 -11.567 -11.372 1.00 93.69 84 ILE A N 1
ATOM 631 C CA . ILE A 1 84 ? 1.505 -12.390 -12.576 1.00 93.69 84 ILE A CA 1
ATOM 632 C C . ILE A 1 84 ? 0.147 -12.306 -13.265 1.00 93.69 84 ILE A C 1
ATOM 634 O O . ILE A 1 84 ? -0.869 -12.652 -12.664 1.00 93.69 84 ILE A O 1
ATOM 638 N N . ALA A 1 85 ? 0.134 -11.843 -14.512 1.00 93.06 85 ALA A N 1
ATOM 639 C CA . ALA A 1 85 ? -1.047 -11.855 -15.371 1.00 93.06 85 ALA A CA 1
ATOM 640 C C . ALA A 1 85 ? -0.626 -12.230 -16.795 1.00 93.06 85 ALA A C 1
ATOM 642 O O . ALA A 1 85 ? 0.368 -11.712 -17.299 1.00 93.0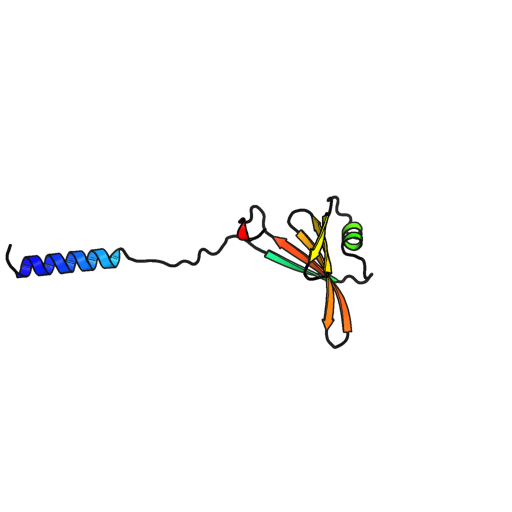6 85 ALA A O 1
ATOM 643 N N . ASP A 1 86 ? -1.341 -13.167 -17.419 1.00 94.88 86 ASP A N 1
ATOM 644 C CA . ASP A 1 86 ? -1.064 -13.644 -18.783 1.00 94.88 86 ASP A CA 1
ATOM 645 C C . ASP A 1 86 ? 0.408 -14.041 -19.016 1.00 94.88 86 ASP A C 1
ATOM 647 O O . ASP A 1 86 ? 1.018 -13.667 -20.015 1.00 94.88 86 ASP A O 1
ATOM 651 N N . ASN A 1 87 ? 1.007 -14.772 -18.065 1.00 94.31 87 ASN A N 1
ATOM 652 C CA . ASN A 1 87 ? 2.430 -15.157 -18.056 1.00 94.31 87 ASN A CA 1
ATOM 653 C C . ASN A 1 87 ? 3.442 -13.993 -18.006 1.00 94.31 87 ASN A C 1
ATOM 655 O O . ASN A 1 87 ? 4.645 -14.235 -18.100 1.00 94.31 87 ASN A O 1
ATOM 659 N N . ASN A 1 88 ? 2.989 -12.757 -17.798 1.00 94.56 88 ASN A N 1
ATOM 660 C CA . ASN A 1 88 ? 3.845 -11.592 -17.615 1.00 94.56 88 ASN A CA 1
ATOM 661 C C . ASN A 1 88 ? 3.971 -11.239 -16.134 1.00 94.56 88 ASN A C 1
ATOM 663 O O . ASN A 1 88 ? 3.002 -11.311 -15.374 1.00 94.56 88 ASN A O 1
ATOM 667 N N . LEU A 1 89 ? 5.182 -10.845 -15.741 1.00 93.88 89 LEU A N 1
ATOM 668 C CA . LEU A 1 89 ? 5.482 -10.343 -14.408 1.00 93.88 89 LEU A CA 1
ATOM 669 C C . LEU A 1 89 ? 5.363 -8.818 -14.401 1.00 93.88 89 LEU A C 1
ATOM 671 O O . LEU A 1 89 ? 6.012 -8.132 -15.189 1.00 93.88 89 LEU A O 1
ATOM 675 N N . TYR A 1 90 ? 4.579 -8.301 -13.468 1.00 94.25 90 TYR A N 1
ATOM 676 C CA . TYR A 1 90 ? 4.435 -6.880 -13.191 1.00 94.25 90 TYR A CA 1
ATOM 677 C C . TYR A 1 90 ? 4.881 -6.597 -11.766 1.00 94.25 90 TYR A C 1
ATOM 679 O O . TYR A 1 90 ? 4.799 -7.459 -10.892 1.00 94.25 90 TYR A O 1
ATOM 687 N N . VAL A 1 91 ? 5.315 -5.368 -11.525 1.00 96.25 91 VAL A N 1
ATOM 688 C CA . VAL A 1 91 ? 5.582 -4.872 -10.179 1.00 96.25 91 VAL A CA 1
ATOM 689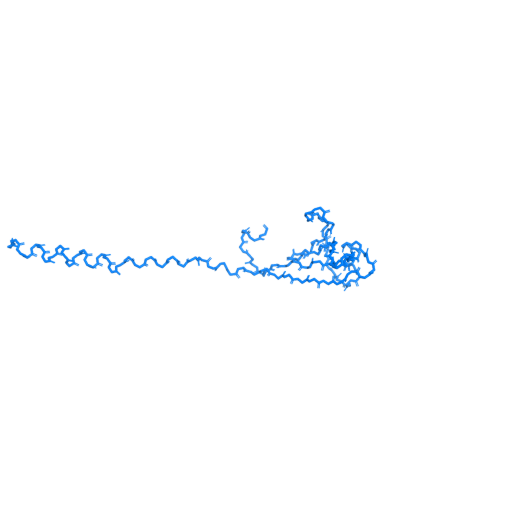 C C . VAL A 1 91 ? 4.650 -3.695 -9.940 1.00 96.25 91 VAL A C 1
ATOM 691 O O . VAL A 1 91 ? 4.554 -2.791 -10.773 1.00 96.25 91 VAL A O 1
ATOM 694 N N . ASN A 1 92 ? 3.936 -3.724 -8.822 1.00 98.25 92 ASN A N 1
ATOM 695 C CA . ASN A 1 92 ? 2.974 -2.699 -8.446 1.00 98.25 92 ASN A CA 1
ATOM 696 C C . ASN A 1 92 ? 3.181 -2.283 -6.992 1.00 98.25 92 ASN A C 1
ATOM 698 O O . ASN A 1 92 ? 3.667 -3.055 -6.166 1.00 98.25 92 ASN A O 1
ATOM 702 N N . ILE A 1 93 ? 2.743 -1.069 -6.673 1.00 98.62 93 ILE A N 1
ATOM 703 C CA . ILE A 1 93 ? 2.573 -0.622 -5.298 1.00 98.62 93 ILE A CA 1
ATOM 704 C C . ILE A 1 93 ? 1.111 -0.791 -4.906 1.00 98.62 93 ILE A C 1
ATOM 706 O O . ILE A 1 93 ? 0.212 -0.203 -5.513 1.00 98.62 93 ILE A O 1
ATOM 710 N N . TYR A 1 94 ? 0.885 -1.591 -3.872 1.00 98.56 94 TYR A N 1
ATOM 711 C CA . TYR A 1 94 ? -0.403 -1.722 -3.208 1.00 98.56 94 TYR A CA 1
ATOM 712 C C . TYR A 1 94 ? -0.470 -0.713 -2.073 1.00 98.56 94 TYR A C 1
ATOM 714 O O . TYR A 1 94 ? 0.307 -0.785 -1.124 1.00 98.56 94 TYR A O 1
ATOM 722 N N . LEU A 1 95 ? -1.404 0.223 -2.176 1.00 98.44 95 LEU A N 1
ATOM 723 C CA . LEU A 1 95 ? -1.722 1.180 -1.131 1.00 98.44 95 LEU A CA 1
ATOM 724 C C . LEU A 1 95 ? -2.888 0.602 -0.350 1.00 98.44 95 LEU A C 1
ATOM 726 O O . LEU A 1 95 ? -3.980 0.462 -0.900 1.00 98.44 95 LEU A O 1
ATOM 730 N N . ILE A 1 96 ? -2.645 0.269 0.908 1.00 98.44 96 ILE A N 1
ATOM 731 C CA . ILE A 1 96 ? -3.649 -0.263 1.823 1.00 98.44 96 ILE A CA 1
ATOM 732 C C . ILE A 1 96 ? -3.793 0.749 2.945 1.00 98.44 96 ILE A C 1
ATOM 734 O O . ILE A 1 96 ? -2.821 1.020 3.651 1.00 98.44 96 ILE A O 1
ATOM 738 N N . SER A 1 97 ? -4.976 1.328 3.100 1.00 98.19 97 SER A N 1
ATOM 739 C CA . SER A 1 97 ? -5.236 2.315 4.144 1.00 98.19 97 SER A CA 1
ATOM 740 C C . SER A 1 97 ? -6.521 2.036 4.899 1.00 98.19 97 SER A C 1
ATOM 742 O O . SER A 1 97 ? -7.425 1.387 4.377 1.00 98.19 97 SER A O 1
ATOM 744 N N . TYR A 1 98 ? -6.599 2.543 6.126 1.00 97.75 98 TYR A N 1
ATOM 745 C CA . TYR A 1 98 ? -7.802 2.484 6.953 1.00 97.75 98 TYR A CA 1
ATOM 746 C C . TYR A 1 98 ? -8.295 3.887 7.346 1.00 97.75 98 TYR A C 1
ATOM 748 O O . TYR A 1 98 ? -7.553 4.881 7.291 1.00 97.75 98 TYR A O 1
ATOM 756 N N . ASN A 1 99 ? -9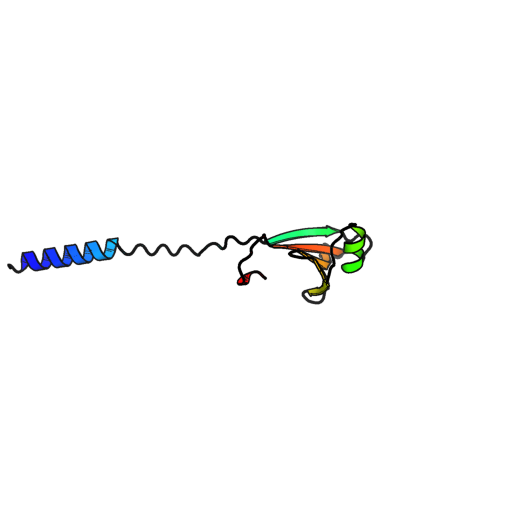.582 3.976 7.692 1.00 96.56 99 ASN A N 1
ATOM 757 C CA . ASN A 1 99 ? -10.257 5.208 8.104 1.00 96.56 99 ASN A CA 1
ATOM 758 C C . ASN A 1 99 ? -9.605 5.866 9.328 1.00 96.56 99 ASN A C 1
ATOM 760 O O . ASN A 1 99 ? -8.805 5.281 10.051 1.00 96.56 99 ASN A O 1
ATOM 764 N N . GLN A 1 100 ? -9.944 7.133 9.554 1.00 95.81 100 GLN A N 1
ATOM 765 C CA . GLN A 1 100 ? -9.622 7.781 10.819 1.00 95.81 100 GLN A CA 1
ATOM 766 C C . GLN A 1 100 ? -10.423 7.140 11.962 1.00 95.81 100 GLN A C 1
ATOM 768 O O . GLN A 1 100 ? -11.551 6.703 11.743 1.00 95.81 100 GLN A O 1
ATOM 773 N N . ASP A 1 101 ? -9.815 7.129 13.152 1.00 94.44 101 ASP A N 1
ATOM 774 C CA . ASP A 1 101 ? -10.369 6.584 14.393 1.00 94.44 101 ASP A CA 1
ATOM 775 C C . ASP A 1 101 ? -10.864 5.135 14.231 1.00 94.44 101 ASP A C 1
ATOM 777 O O . ASP A 1 101 ? -12.028 4.857 14.518 1.00 94.44 101 ASP A O 1
ATOM 781 N N . PRO A 1 102 ? -10.002 4.218 13.736 1.00 95.06 102 PRO A N 1
ATOM 782 C CA . PRO A 1 102 ? -10.386 2.828 13.550 1.00 95.06 102 PRO A CA 1
ATOM 783 C C . PRO A 1 102 ? -10.604 2.135 14.895 1.00 95.06 102 PRO A C 1
ATOM 785 O O . PRO A 1 102 ? -10.000 2.483 15.918 1.00 95.06 102 PRO A O 1
ATOM 788 N N . GLU A 1 103 ? -11.405 1.084 14.877 1.00 94.75 103 GLU A N 1
ATOM 789 C CA . GLU A 1 103 ? -11.483 0.143 15.979 1.00 94.75 103 GLU A CA 1
ATOM 790 C C . GLU A 1 103 ? -10.144 -0.603 16.145 1.00 94.75 103 GLU A C 1
ATOM 792 O O . GLU A 1 103 ? -9.403 -0.856 15.193 1.00 94.75 103 GLU A O 1
ATOM 797 N N . GLN A 1 104 ? -9.827 -1.020 17.377 1.00 93.06 104 GLN A N 1
ATOM 798 C CA . GLN A 1 104 ? -8.563 -1.706 17.696 1.00 93.06 104 GLN A CA 1
ATOM 799 C C . GLN A 1 104 ? -8.360 -3.011 16.906 1.00 93.06 104 GLN A C 1
ATOM 801 O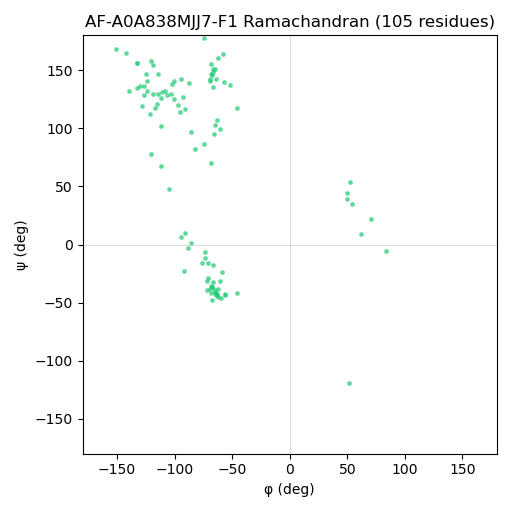 O . GLN A 1 104 ? -7.227 -3.453 16.743 1.00 93.06 104 GLN A O 1
ATOM 806 N N . ALA A 1 105 ? -9.444 -3.634 16.438 1.00 92.31 105 ALA A N 1
ATOM 807 C CA . ALA A 1 105 ? -9.393 -4.856 15.642 1.00 92.31 105 ALA A CA 1
ATOM 808 C C . ALA A 1 105 ? -8.852 -4.637 14.215 1.00 92.31 105 ALA A C 1
ATOM 810 O O . ALA A 1 105 ? -8.481 -5.611 13.563 1.00 92.31 105 ALA A O 1
ATOM 811 N N . THR A 1 106 ? -8.807 -3.389 13.738 1.00 92.06 106 THR A N 1
ATOM 812 C CA . THR A 1 106 ? -8.398 -3.041 12.368 1.00 92.06 106 THR A CA 1
ATOM 813 C C . THR A 1 106 ? -6.898 -2.738 12.241 1.00 92.06 106 THR A C 1
ATOM 815 O O . THR A 1 106 ? -6.351 -2.857 11.143 1.00 92.06 106 THR A O 1
ATOM 818 N N . ILE A 1 107 ? -6.225 -2.353 13.334 1.00 87.50 107 ILE A N 1
ATOM 819 C CA . ILE A 1 107 ? -4.826 -1.870 13.350 1.00 87.50 107 ILE A CA 1
ATOM 820 C C . ILE A 1 107 ? -3.776 -2.931 13.681 1.00 87.50 107 ILE A C 1
ATOM 822 O O . ILE A 1 107 ? -4.035 -3.797 14.545 1.00 87.50 107 ILE A O 1
#

Foldseek 3Di:
DDPVVVVVVVVVVVVVVVVVPPPPPPVPPFPKDKDKDKAFPPVLDAQVVVVVVVVDPFDWDWDADPNFTWTDGDFWIWTFDWDADPNDITTITMIIGMDPPGDPVVD